Protein AF-A0A1Y4H9U5-F1 (afdb_monomer)

Foldseek 3Di:
DDPLVVVLVVLLVLLVVLLVCLVPQFDQWFQLDQDPVRDGDDTDGSVCVSVVLSVQLNVLSVVCVVPVDVVSVVVNVVSSCSSVVSNVVGD

Structure (mmCIF, N/CA/C/O backbone):
data_AF-A0A1Y4H9U5-F1
#
_entry.id   AF-A0A1Y4H9U5-F1
#
loop_
_atom_site.group_PDB
_atom_site.id
_atom_site.type_symbol
_atom_site.label_atom_id
_atom_site.label_alt_id
_atom_site.label_comp_id
_atom_site.label_asym_id
_atom_site.label_entity_id
_atom_site.label_seq_id
_atom_site.pdbx_PDB_ins_code
_atom_site.Cartn_x
_atom_site.Cartn_y
_atom_site.Cartn_z
_atom_site.occupancy
_atom_site.B_iso_or_equiv
_atom_site.auth_seq_id
_atom_site.auth_comp_id
_atom_site.auth_asym_id
_atom_site.auth_atom_id
_atom_site.pdbx_PDB_model_num
ATOM 1 N N . MET A 1 1 ? -22.454 -0.337 12.875 1.00 68.94 1 MET A N 1
ATOM 2 C CA . MET A 1 1 ? -20.984 -0.163 12.747 1.00 68.94 1 MET A CA 1
ATOM 3 C C . MET A 1 1 ? -20.621 1.278 13.080 1.00 68.94 1 MET A C 1
ATOM 5 O O . MET A 1 1 ? -21.386 2.165 12.719 1.00 68.94 1 MET A O 1
ATOM 9 N N . LYS A 1 2 ? -19.510 1.537 13.784 1.00 85.75 2 LYS A N 1
ATOM 10 C CA . LYS A 1 2 ? -19.075 2.917 14.080 1.00 85.75 2 LYS A CA 1
ATOM 11 C C . LYS A 1 2 ? -18.445 3.539 12.825 1.00 85.75 2 LYS A C 1
ATOM 13 O O . LYS A 1 2 ? -17.813 2.823 12.054 1.00 85.75 2 LYS A O 1
ATOM 18 N N . LYS A 1 3 ? -18.546 4.867 12.651 1.00 88.50 3 LYS A N 1
ATOM 19 C CA . LYS A 1 3 ? -17.944 5.602 11.509 1.00 88.50 3 LYS A CA 1
ATOM 20 C C . LYS A 1 3 ? -16.460 5.257 11.299 1.00 88.50 3 LYS A C 1
ATOM 22 O O . LYS A 1 3 ? -16.016 5.082 10.174 1.00 88.50 3 LYS A O 1
ATOM 27 N N . ARG A 1 4 ? -15.723 5.074 12.399 1.00 89.44 4 ARG A N 1
ATOM 28 C CA . ARG A 1 4 ? -14.318 4.648 12.401 1.00 89.44 4 ARG A CA 1
ATOM 29 C C . ARG A 1 4 ? -14.100 3.272 11.766 1.00 89.44 4 ARG A C 1
ATOM 31 O O . ARG A 1 4 ? -13.173 3.114 10.988 1.00 89.44 4 ARG A O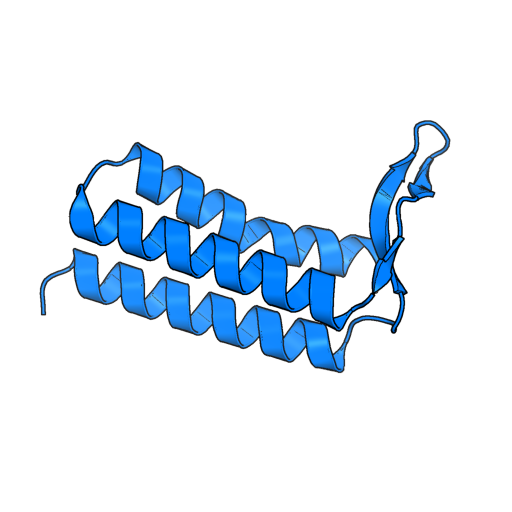 1
ATOM 38 N N . ASP A 1 5 ? -14.939 2.287 12.086 1.00 91.56 5 ASP A N 1
ATOM 39 C CA . ASP A 1 5 ? -14.785 0.933 11.540 1.00 91.56 5 ASP A CA 1
ATOM 40 C C . ASP A 1 5 ? -15.076 0.912 10.033 1.00 91.56 5 ASP A C 1
ATOM 42 O O . ASP A 1 5 ? -14.388 0.222 9.290 1.00 91.56 5 ASP A O 1
ATOM 46 N N . ILE A 1 6 ? 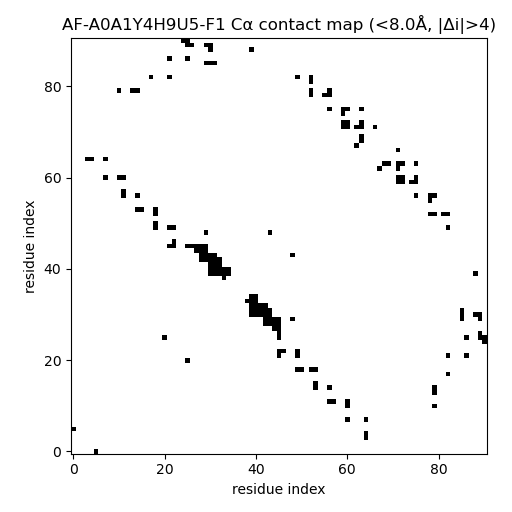-16.043 1.720 9.577 1.00 94.81 6 ILE A N 1
ATOM 47 C CA . ILE A 1 6 ? -16.339 1.897 8.148 1.00 94.81 6 ILE A CA 1
ATOM 48 C C . ILE A 1 6 ? -15.118 2.472 7.422 1.00 94.81 6 ILE A C 1
ATOM 50 O O . ILE A 1 6 ? -14.728 1.947 6.383 1.00 94.81 6 ILE A O 1
ATOM 54 N N . LEU A 1 7 ? -14.480 3.503 7.989 1.00 95.06 7 LEU A N 1
ATOM 55 C CA . LEU A 1 7 ? -13.271 4.096 7.416 1.00 95.06 7 LEU A CA 1
ATOM 56 C C . LEU A 1 7 ? -12.123 3.080 7.333 1.00 95.06 7 LEU A C 1
ATOM 58 O O . LEU A 1 7 ? -11.509 2.939 6.281 1.00 95.06 7 LEU A O 1
ATOM 62 N N . CYS A 1 8 ? -11.876 2.325 8.408 1.00 95.62 8 CYS A N 1
ATOM 63 C CA . CYS A 1 8 ? -10.865 1.266 8.426 1.00 95.62 8 CYS A CA 1
ATOM 64 C C . CYS A 1 8 ? -11.111 0.205 7.342 1.00 95.62 8 CYS A C 1
ATOM 66 O O . CYS A 1 8 ? -10.173 -0.208 6.664 1.00 95.62 8 CYS A O 1
ATOM 68 N N . ILE A 1 9 ? -12.365 -0.222 7.167 1.00 96.69 9 ILE A N 1
ATOM 69 C CA . ILE A 1 9 ? -12.743 -1.200 6.140 1.00 96.69 9 ILE A CA 1
ATOM 70 C C . ILE A 1 9 ? -12.539 -0.620 4.740 1.00 96.69 9 ILE A C 1
ATOM 72 O O . ILE A 1 9 ? -11.937 -1.284 3.902 1.00 96.69 9 ILE A O 1
ATOM 76 N N . ALA A 1 10 ? -12.974 0.618 4.494 1.00 97.38 10 ALA A N 1
ATOM 77 C CA . ALA A 1 10 ? -12.787 1.277 3.204 1.00 97.38 10 ALA A CA 1
ATOM 78 C C . ALA A 1 10 ? -11.298 1.378 2.833 1.00 97.38 10 ALA A C 1
ATOM 80 O O . ALA A 1 10 ? -10.909 0.992 1.734 1.00 97.38 10 ALA A O 1
ATOM 81 N N . MET A 1 11 ? -10.450 1.810 3.773 1.00 97.38 11 MET A N 1
ATOM 82 C CA . MET A 1 11 ? -8.998 1.858 3.568 1.00 97.38 11 MET A CA 1
ATOM 8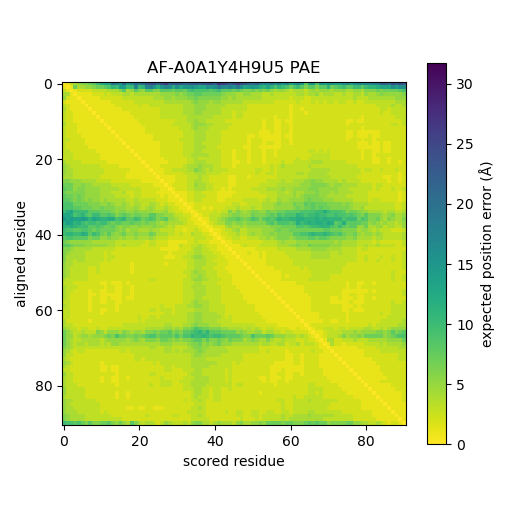3 C C . MET A 1 11 ? -8.410 0.467 3.313 1.00 97.38 11 MET A C 1
ATOM 85 O O . MET A 1 11 ? -7.538 0.326 2.461 1.00 97.38 11 MET A O 1
ATOM 89 N N . GLY A 1 12 ? -8.897 -0.561 4.014 1.00 97.81 12 GLY A N 1
ATOM 90 C CA . GLY A 1 12 ? -8.483 -1.947 3.792 1.00 97.81 12 GLY A CA 1
ATOM 91 C C . GLY A 1 12 ? -8.835 -2.453 2.392 1.00 97.81 12 GLY A C 1
ATOM 92 O O . GLY A 1 12 ? -7.992 -3.059 1.738 1.00 97.81 12 GLY A O 1
ATOM 93 N N . ILE A 1 13 ? -10.038 -2.154 1.898 1.00 98.31 13 ILE A N 1
ATOM 94 C CA . ILE A 1 13 ? -10.466 -2.525 0.540 1.00 98.31 13 ILE A CA 1
ATOM 95 C C . ILE A 1 13 ? -9.568 -1.858 -0.506 1.00 98.31 13 ILE A C 1
ATOM 97 O O . ILE A 1 13 ? -9.080 -2.534 -1.410 1.00 98.31 13 ILE A O 1
ATOM 101 N N . VAL A 1 14 ? -9.301 -0.555 -0.362 1.00 98.25 14 VAL A N 1
ATOM 102 C CA . VAL A 1 14 ? -8.405 0.170 -1.278 1.00 98.25 14 VAL A CA 1
ATOM 103 C C . VAL A 1 14 ? -6.993 -0.416 -1.233 1.00 98.25 14 VAL A C 1
ATO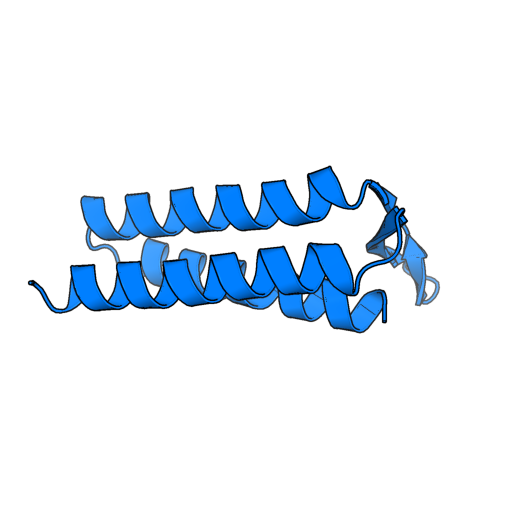M 105 O O . VAL A 1 14 ? -6.395 -0.641 -2.280 1.00 98.25 14 VAL A O 1
ATOM 108 N N . ALA A 1 15 ? -6.475 -0.735 -0.047 1.00 97.88 15 ALA A N 1
ATOM 109 C CA . ALA A 1 15 ? -5.156 -1.346 0.109 1.00 97.88 15 ALA A CA 1
ATOM 110 C C . ALA A 1 15 ? -5.044 -2.699 -0.606 1.00 97.88 15 ALA A C 1
ATOM 112 O O . ALA A 1 15 ? -4.055 -2.960 -1.289 1.00 97.88 15 ALA A O 1
ATOM 113 N N . VAL A 1 16 ? -6.070 -3.547 -0.483 1.00 98.19 16 VAL A N 1
ATOM 114 C CA . VAL A 1 16 ? -6.129 -4.838 -1.183 1.00 98.19 16 VAL A CA 1
ATOM 115 C C . VAL A 1 16 ? -6.208 -4.628 -2.694 1.00 98.19 16 VAL A C 1
ATOM 117 O O . VAL A 1 16 ? -5.482 -5.292 -3.429 1.00 98.19 16 VAL A O 1
ATOM 120 N N . ALA A 1 17 ? -7.023 -3.681 -3.166 1.00 98.19 17 ALA A N 1
ATOM 121 C CA . ALA A 1 17 ? -7.107 -3.358 -4.588 1.00 98.19 17 ALA A CA 1
ATOM 122 C C . ALA A 1 17 ? -5.753 -2.887 -5.148 1.00 98.19 17 ALA A C 1
ATOM 124 O O . ALA A 1 17 ? -5.336 -3.351 -6.207 1.00 98.19 17 ALA A O 1
ATOM 125 N N . LEU A 1 18 ? -5.029 -2.036 -4.411 1.00 97.62 18 LEU A N 1
ATOM 126 C CA . LEU A 1 18 ? -3.675 -1.610 -4.772 1.00 97.62 18 LEU A CA 1
ATOM 127 C C . LEU A 1 18 ? -2.690 -2.785 -4.766 1.00 97.62 18 LEU A C 1
ATOM 129 O O . LEU A 1 18 ? -1.885 -2.900 -5.681 1.00 97.62 18 LEU A O 1
ATOM 133 N N . ALA A 1 19 ? -2.759 -3.696 -3.794 1.00 97.00 19 ALA A N 1
ATOM 134 C CA . ALA A 1 19 ? -1.888 -4.872 -3.773 1.00 97.00 19 ALA A CA 1
ATOM 135 C C . ALA A 1 19 ? -2.130 -5.796 -4.981 1.00 97.00 19 ALA A C 1
ATOM 137 O O . ALA A 1 19 ? -1.173 -6.258 -5.603 1.00 97.00 19 ALA A O 1
ATOM 138 N N . VAL A 1 20 ? -3.395 -6.020 -5.353 1.00 97.88 20 VAL A N 1
ATOM 139 C CA . VAL A 1 20 ? -3.766 -6.792 -6.551 1.00 97.88 20 VAL A CA 1
ATOM 140 C C . VAL A 1 20 ? -3.295 -6.084 -7.822 1.00 97.88 20 VAL A C 1
ATOM 142 O O . VAL A 1 20 ? -2.686 -6.720 -8.680 1.00 97.88 20 VAL A O 1
ATOM 145 N N . ALA A 1 21 ? -3.508 -4.770 -7.928 1.00 96.88 21 ALA A N 1
ATOM 146 C CA . ALA A 1 21 ? -3.014 -3.982 -9.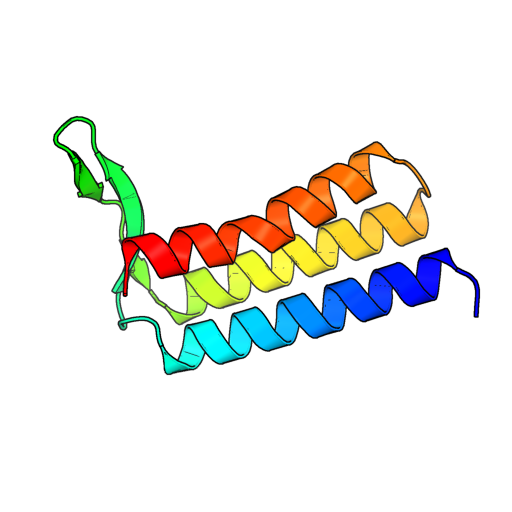054 1.00 96.88 21 ALA A CA 1
ATOM 147 C C . ALA A 1 21 ? -1.485 -4.070 -9.159 1.00 96.88 21 ALA A C 1
ATOM 149 O O . ALA A 1 21 ? -0.957 -4.307 -10.240 1.00 96.88 21 ALA A O 1
ATOM 150 N N . GLY A 1 22 ? -0.774 -3.977 -8.034 1.00 95.75 22 GLY A N 1
ATOM 151 C CA . GLY A 1 22 ? 0.676 -4.128 -7.993 1.00 95.75 22 GLY A CA 1
ATOM 152 C C . GLY A 1 22 ? 1.147 -5.516 -8.402 1.00 95.75 22 GLY A C 1
ATOM 153 O O . GLY A 1 22 ? 2.155 -5.634 -9.086 1.00 95.75 22 GLY A O 1
ATOM 154 N N . TRP A 1 23 ? 0.404 -6.568 -8.066 1.00 95.62 23 TRP A N 1
ATOM 155 C CA . TRP A 1 23 ? 0.736 -7.921 -8.507 1.00 95.62 23 TRP A CA 1
ATOM 156 C C . TRP A 1 23 ? 0.678 -8.078 -10.035 1.00 95.62 23 TRP A C 1
ATOM 158 O O . TRP A 1 23 ? 1.523 -8.761 -10.621 1.00 95.62 23 TRP A O 1
ATOM 168 N N . VAL A 1 24 ? -0.312 -7.438 -10.665 1.00 96.19 24 VAL A N 1
ATOM 169 C CA . VAL A 1 24 ? -0.578 -7.534 -12.107 1.00 96.19 24 VAL A CA 1
ATOM 170 C C . VAL A 1 24 ? 0.291 -6.578 -12.922 1.00 96.19 24 VAL A C 1
ATOM 172 O O . VAL A 1 24 ? 0.800 -6.969 -13.967 1.00 96.19 24 VAL A O 1
ATOM 175 N N . LEU A 1 25 ? 0.444 -5.335 -12.464 1.00 96.62 25 LEU A N 1
ATOM 176 C CA . LEU A 1 25 ? 1.043 -4.258 -13.252 1.00 96.62 25 LEU A CA 1
ATOM 177 C C . LEU A 1 25 ? 2.553 -4.127 -13.038 1.00 96.62 25 LEU A C 1
ATOM 179 O O . LEU A 1 25 ? 3.255 -3.736 -13.964 1.00 96.62 25 LEU A O 1
ATOM 183 N N . LEU A 1 26 ? 3.071 -4.431 -11.841 1.00 96.56 26 LEU A N 1
ATOM 184 C CA . LEU A 1 26 ? 4.489 -4.204 -11.562 1.00 96.56 26 LEU A CA 1
ATOM 185 C C . LEU A 1 26 ? 5.394 -5.260 -12.227 1.00 96.56 26 LEU A C 1
ATOM 187 O O . LEU A 1 26 ? 5.050 -6.455 -12.262 1.00 96.56 26 LEU A O 1
ATOM 191 N N . PRO A 1 27 ? 6.600 -4.855 -12.668 1.00 95.94 27 PRO A N 1
ATOM 192 C CA . PRO A 1 27 ? 7.638 -5.788 -13.094 1.00 95.94 27 PRO A CA 1
ATOM 193 C C . PRO A 1 27 ? 8.107 -6.668 -11.925 1.00 95.94 27 PRO A C 1
ATOM 195 O O . PRO A 1 27 ? 7.886 -6.352 -10.757 1.00 95.94 27 PRO A O 1
ATOM 198 N N . ASP A 1 28 ? 8.797 -7.774 -12.213 1.00 96.25 28 ASP A N 1
ATOM 199 C CA . ASP A 1 28 ? 9.259 -8.718 -11.178 1.00 96.25 28 ASP A CA 1
ATOM 200 C C . ASP A 1 28 ? 10.260 -8.105 -10.184 1.00 96.25 28 ASP A C 1
ATOM 202 O O . ASP A 1 28 ? 10.390 -8.569 -9.044 1.00 96.25 28 ASP A O 1
ATOM 206 N N . ARG A 1 29 ? 10.948 -7.037 -10.601 1.00 95.38 29 ARG A N 1
ATOM 207 C CA . ARG A 1 29 ? 11.867 -6.239 -9.788 1.00 95.38 29 ARG A CA 1
ATOM 208 C C . ARG A 1 29 ? 11.377 -4.800 -9.780 1.00 95.38 29 ARG A C 1
ATOM 210 O O . ARG A 1 29 ? 11.329 -4.163 -10.823 1.00 95.38 29 ARG A O 1
ATOM 217 N N . VAL A 1 30 ? 11.050 -4.307 -8.596 1.00 95.69 30 VAL A N 1
ATOM 218 C CA . VAL A 1 30 ? 10.419 -3.008 -8.374 1.00 95.69 30 VAL A CA 1
ATOM 219 C C . VAL A 1 30 ? 11.449 -2.066 -7.778 1.00 95.69 30 VAL A C 1
ATOM 221 O O . VAL A 1 30 ? 11.980 -2.343 -6.702 1.00 95.69 30 VAL A O 1
ATOM 224 N N . ALA A 1 31 ? 11.750 -0.972 -8.465 1.00 94.75 31 ALA A N 1
ATOM 225 C CA . ALA A 1 31 ? 12.535 0.117 -7.912 1.00 94.75 31 ALA A CA 1
ATOM 226 C C . ALA A 1 31 ? 11.779 0.738 -6.737 1.00 94.75 31 ALA A C 1
ATOM 228 O O . ALA A 1 31 ? 10.591 1.051 -6.851 1.00 94.75 31 ALA A O 1
ATOM 229 N N . MET A 1 32 ? 12.466 0.920 -5.614 1.00 93.50 32 MET A N 1
ATOM 230 C CA . MET A 1 32 ? 11.875 1.507 -4.410 1.00 93.50 32 MET A CA 1
ATOM 231 C C . MET A 1 32 ? 12.318 2.956 -4.192 1.00 93.50 32 MET A C 1
ATOM 233 O O . MET A 1 32 ? 11.746 3.636 -3.340 1.00 93.50 32 MET A O 1
ATOM 237 N N . GLN A 1 33 ? 13.337 3.428 -4.919 1.00 92.50 33 GLN A N 1
ATOM 238 C CA . GLN A 1 33 ? 13.956 4.738 -4.718 1.00 92.50 33 GLN A CA 1
ATOM 239 C C . GLN A 1 33 ? 14.445 5.351 -6.038 1.00 92.50 33 GLN A C 1
ATOM 241 O O . GLN A 1 33 ? 14.788 4.637 -6.981 1.00 92.50 33 GLN A O 1
ATOM 246 N N . ILE A 1 34 ? 14.524 6.683 -6.064 1.00 91.50 34 ILE A N 1
ATOM 247 C CA . ILE A 1 34 ? 15.168 7.465 -7.127 1.00 91.50 34 ILE A CA 1
ATOM 248 C C . ILE A 1 34 ? 16.510 7.962 -6.585 1.00 91.50 34 ILE A C 1
ATOM 250 O O . ILE A 1 34 ? 16.565 8.541 -5.498 1.00 91.50 34 ILE A O 1
ATOM 254 N N . GLY A 1 35 ? 17.586 7.697 -7.321 1.00 90.25 35 GLY A N 1
ATOM 255 C CA . GLY A 1 35 ? 18.941 8.127 -6.999 1.0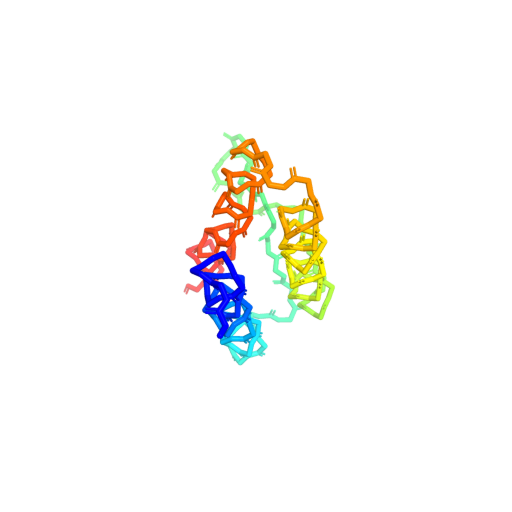0 90.25 35 GLY A CA 1
ATOM 256 C C . GLY A 1 35 ? 19.168 9.620 -7.240 1.00 90.25 35 GLY 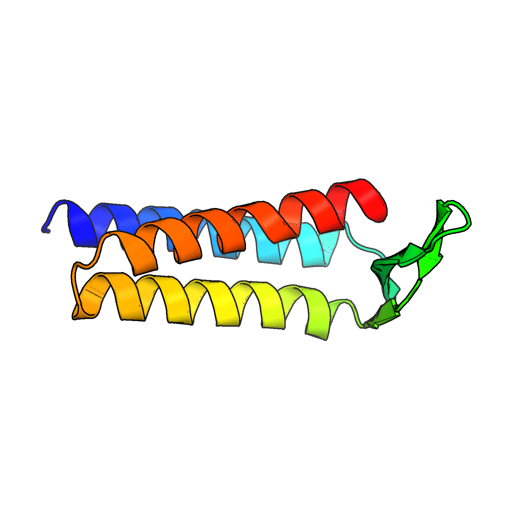A C 1
ATOM 257 O O . GLY A 1 35 ? 18.371 10.305 -7.879 1.00 90.25 35 GLY A O 1
ATOM 258 N N . MET A 1 36 ? 20.296 10.135 -6.745 1.00 90.19 36 MET A N 1
ATOM 259 C CA . MET A 1 36 ? 20.698 11.539 -6.948 1.00 90.19 36 MET A CA 1
ATOM 260 C C . MET A 1 36 ? 20.990 11.876 -8.417 1.00 90.19 36 MET A C 1
ATOM 262 O O . MET A 1 36 ? 20.950 13.037 -8.808 1.00 90.19 36 MET A O 1
ATOM 266 N N . ASP A 1 37 ? 21.279 10.854 -9.215 1.00 92.50 37 ASP A N 1
ATOM 267 C CA . ASP A 1 37 ? 21.461 10.903 -10.662 1.00 92.50 37 ASP A CA 1
ATOM 268 C C . ASP A 1 37 ? 20.130 10.852 -11.437 1.00 92.50 37 ASP A C 1
ATOM 270 O O . ASP A 1 37 ? 20.131 10.905 -12.664 1.00 92.50 37 ASP A O 1
ATOM 274 N N . GLY A 1 38 ? 18.994 10.743 -10.738 1.00 86.94 38 GLY A N 1
ATOM 275 C CA . GLY A 1 38 ? 17.670 10.567 -11.336 1.00 86.94 38 GLY A CA 1
ATOM 276 C C . GLY A 1 38 ? 17.381 9.133 -11.789 1.00 86.94 38 GLY A C 1
ATOM 277 O O . GLY A 1 38 ? 16.294 8.866 -12.298 1.00 86.94 38 GLY A O 1
ATOM 278 N N . GLY A 1 39 ? 18.321 8.202 -11.595 1.00 92.69 39 GLY A N 1
ATOM 279 C CA . GLY A 1 39 ? 18.149 6.797 -11.944 1.00 92.69 39 GLY A CA 1
ATOM 280 C C . GLY A 1 39 ? 17.290 6.042 -10.929 1.00 92.69 39 GLY A C 1
ATOM 281 O O . GLY A 1 39 ? 17.287 6.348 -9.738 1.00 92.69 39 GLY A O 1
ATOM 282 N N . LEU A 1 40 ? 16.578 5.010 -11.382 1.00 93.38 40 LEU A N 1
ATOM 283 C CA . LEU A 1 40 ? 15.863 4.091 -10.496 1.00 93.38 40 LEU A CA 1
ATOM 284 C C . LEU A 1 40 ? 16.849 3.164 -9.771 1.00 93.38 40 LEU A C 1
ATOM 286 O O . LEU A 1 40 ? 17.659 2.483 -10.408 1.00 93.38 40 LEU A O 1
ATOM 290 N N . GLN A 1 41 ? 16.760 3.110 -8.443 1.00 91.81 41 GLN A N 1
ATOM 291 C CA . GLN A 1 41 ? 17.673 2.357 -7.582 1.00 91.81 41 GLN A CA 1
ATOM 292 C C . GLN A 1 41 ? 16.925 1.547 -6.511 1.00 91.81 41 GLN A C 1
ATOM 294 O O . GLN A 1 41 ? 15.716 1.682 -6.312 1.00 91.81 41 GLN A O 1
ATOM 299 N N . ASN A 1 42 ? 17.680 0.696 -5.806 1.00 92.56 42 ASN A N 1
ATOM 300 C CA . ASN A 1 42 ? 17.208 -0.119 -4.684 1.00 92.56 42 ASN A CA 1
ATOM 301 C C . ASN A 1 42 ? 15.985 -0.988 -5.043 1.00 92.56 42 ASN A C 1
ATOM 303 O O . ASN A 1 42 ? 14.850 -0.716 -4.652 1.00 92.56 42 ASN A O 1
ATOM 307 N N . TYR A 1 43 ? 16.227 -2.028 -5.840 1.00 95.31 43 TYR A N 1
ATOM 308 C CA . TYR A 1 43 ? 15.174 -2.900 -6.351 1.00 95.31 43 TYR A CA 1
ATOM 309 C C . TYR A 1 43 ? 14.782 -3.977 -5.342 1.00 95.31 43 TYR A C 1
ATOM 311 O O . TYR A 1 43 ? 15.636 -4.675 -4.793 1.00 95.31 43 TYR A O 1
ATOM 319 N N . MET A 1 44 ? 13.480 -4.190 -5.192 1.00 95.62 44 MET A N 1
ATOM 320 C CA . MET A 1 44 ? 12.898 -5.251 -4.380 1.00 95.62 44 MET A CA 1
ATOM 321 C C . MET A 1 44 ? 12.118 -6.236 -5.269 1.00 95.62 44 MET A C 1
ATOM 323 O O . MET A 1 44 ? 11.506 -5.822 -6.255 1.00 95.62 44 MET A O 1
ATOM 327 N N . PRO A 1 45 ? 12.103 -7.545 -4.957 1.00 96.69 45 PRO A N 1
ATOM 328 C CA . PRO A 1 45 ? 11.181 -8.479 -5.597 1.00 96.69 45 PRO A CA 1
ATOM 329 C C . PRO A 1 45 ? 9.723 -8.030 -5.438 1.00 96.69 45 PRO A C 1
ATOM 331 O O . PRO A 1 45 ? 9.301 -7.709 -4.323 1.00 96.69 45 PRO A O 1
ATOM 334 N N . LYS A 1 46 ? 8.939 -8.070 -6.522 1.00 95.38 46 LYS A N 1
ATOM 335 C CA . LYS A 1 46 ? 7.521 -7.662 -6.531 1.00 95.38 46 LYS A CA 1
ATOM 336 C C . LYS A 1 46 ? 6.701 -8.203 -5.355 1.00 95.38 46 LYS A C 1
ATOM 338 O O . LYS A 1 46 ? 6.070 -7.383 -4.691 1.00 95.38 46 LYS A O 1
ATOM 343 N N . PRO A 1 47 ? 6.745 -9.512 -5.019 1.00 94.81 47 PRO A N 1
ATOM 344 C CA . PRO A 1 47 ? 5.962 -10.037 -3.903 1.00 94.81 47 PRO A CA 1
ATOM 345 C C . PRO A 1 47 ? 6.269 -9.338 -2.579 1.00 94.81 47 PRO A C 1
ATOM 347 O O . PRO A 1 47 ? 5.358 -9.051 -1.807 1.00 94.81 47 PRO A O 1
ATOM 350 N N . LEU A 1 48 ? 7.544 -9.024 -2.328 1.00 94.75 48 LEU A N 1
ATOM 351 C CA . LEU A 1 48 ? 7.958 -8.334 -1.111 1.00 94.75 48 LEU A CA 1
ATOM 352 C C . LEU A 1 48 ? 7.478 -6.883 -1.113 1.00 94.75 48 LEU A C 1
ATOM 354 O O . LEU A 1 48 ? 6.912 -6.449 -0.114 1.00 94.75 48 LEU A O 1
ATOM 358 N N . ALA A 1 49 ? 7.622 -6.166 -2.230 1.00 93.88 49 ALA A N 1
ATOM 359 C CA . ALA A 1 49 ? 7.166 -4.781 -2.340 1.00 93.88 49 ALA A CA 1
ATOM 360 C C . ALA A 1 49 ? 5.647 -4.666 -2.111 1.00 93.88 49 ALA A C 1
ATOM 362 O O . ALA A 1 49 ? 5.195 -3.833 -1.323 1.00 93.88 49 ALA A O 1
ATOM 363 N N . THR A 1 50 ? 4.853 -5.547 -2.728 1.00 95.00 50 THR A N 1
ATOM 364 C CA . THR A 1 50 ? 3.388 -5.534 -2.593 1.00 95.00 50 THR A CA 1
ATOM 365 C C . THR A 1 50 ? 2.922 -5.959 -1.202 1.00 95.00 50 THR A C 1
ATOM 367 O O . THR A 1 50 ? 2.052 -5.310 -0.617 1.00 95.00 50 THR A O 1
ATOM 370 N N . LEU A 1 51 ? 3.500 -7.029 -0.640 1.00 96.06 51 LEU A N 1
ATOM 371 C CA . LEU A 1 51 ? 3.085 -7.541 0.668 1.00 96.06 51 LEU A CA 1
ATOM 372 C C . LEU A 1 51 ? 3.519 -6.618 1.805 1.00 96.06 51 LEU A C 1
ATOM 374 O O . LEU A 1 51 ? 2.761 -6.451 2.756 1.00 96.06 51 LEU A O 1
ATOM 378 N N . LEU A 1 52 ? 4.696 -5.993 1.709 1.00 95.31 52 LEU A N 1
ATOM 379 C CA . LEU A 1 52 ? 5.184 -5.066 2.728 1.00 95.31 52 LEU A CA 1
ATOM 380 C C . LEU A 1 52 ? 4.276 -3.839 2.838 1.00 95.31 52 LEU A C 1
ATOM 382 O O . LEU A 1 52 ? 3.899 -3.463 3.948 1.00 95.31 52 LEU A O 1
ATOM 386 N N . MET A 1 53 ? 3.864 -3.265 1.705 1.00 94.25 53 MET A N 1
ATOM 387 C CA . MET A 1 53 ? 2.936 -2.131 1.695 1.00 94.25 53 MET A CA 1
ATOM 388 C C . MET A 1 53 ? 1.562 -2.518 2.251 1.00 94.25 53 MET A C 1
ATOM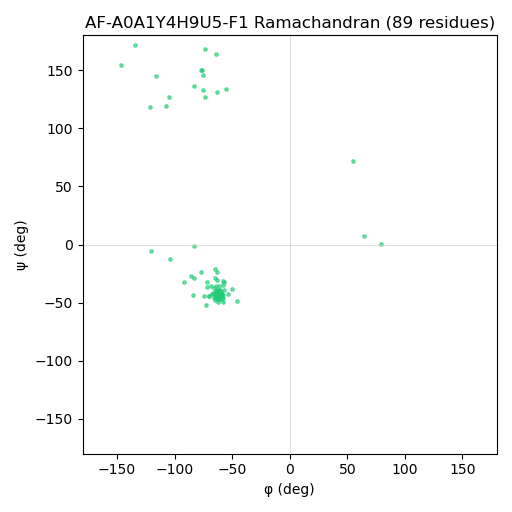 390 O O . MET A 1 53 ? 1.007 -1.799 3.083 1.00 94.25 53 MET A O 1
ATOM 394 N N . LEU A 1 54 ? 1.033 -3.684 1.864 1.00 97.31 54 LEU A N 1
ATOM 395 C CA . LEU A 1 54 ? -0.243 -4.181 2.382 1.00 97.31 54 LEU A CA 1
ATOM 396 C C . LEU A 1 54 ? -0.185 -4.457 3.893 1.00 97.31 54 LEU A C 1
ATOM 398 O O . LEU A 1 54 ? -1.094 -4.072 4.632 1.00 97.31 54 LEU A O 1
ATOM 402 N N . ALA A 1 55 ? 0.885 -5.099 4.364 1.00 97.62 55 ALA A N 1
ATOM 403 C CA . ALA A 1 55 ? 1.082 -5.409 5.774 1.00 97.62 55 ALA A CA 1
ATOM 404 C C . ALA A 1 55 ? 1.211 -4.131 6.609 1.00 97.62 55 ALA A C 1
ATOM 406 O O . ALA A 1 55 ? 0.535 -3.991 7.630 1.00 97.62 55 ALA A O 1
ATOM 407 N N . LEU A 1 56 ? 2.019 -3.170 6.153 1.00 97.44 56 LEU A N 1
ATOM 408 C CA . LEU A 1 56 ? 2.172 -1.883 6.826 1.00 97.44 56 LEU A CA 1
ATOM 409 C C . LEU A 1 56 ? 0.832 -1.142 6.914 1.00 97.44 56 LEU A C 1
ATOM 411 O O . LEU A 1 56 ? 0.482 -0.620 7.976 1.00 97.44 56 LEU A O 1
ATOM 415 N N . GLN A 1 57 ? 0.043 -1.170 5.839 1.00 97.94 57 GLN A N 1
ATOM 416 C CA . GLN A 1 57 ? -1.289 -0.576 5.821 1.00 97.94 57 GLN A CA 1
ATOM 417 C C . GLN A 1 57 ? -2.230 -1.246 6.831 1.00 97.94 57 GLN A C 1
ATOM 419 O O . GLN A 1 57 ? -2.927 -0.555 7.580 1.00 97.94 57 GLN A O 1
ATOM 424 N N . ALA A 1 58 ? -2.223 -2.578 6.908 1.00 97.69 58 ALA A N 1
ATOM 425 C CA . ALA A 1 58 ? -3.019 -3.324 7.880 1.00 97.69 58 ALA A CA 1
ATOM 426 C C . ALA A 1 58 ? -2.650 -2.961 9.330 1.00 97.69 58 ALA A C 1
ATOM 428 O O . ALA A 1 58 ? -3.542 -2.746 10.157 1.00 97.69 58 ALA A O 1
ATOM 429 N N . VAL A 1 59 ? -1.352 -2.817 9.631 1.00 98.06 59 VAL A N 1
ATOM 430 C CA . VAL A 1 59 ? -0.875 -2.388 10.957 1.00 98.06 59 VAL A CA 1
ATOM 431 C C . VAL A 1 59 ? -1.370 -0.978 11.280 1.00 98.06 59 VAL A C 1
ATOM 433 O O . VAL A 1 59 ? -1.916 -0.764 12.363 1.00 98.06 59 VAL A O 1
ATOM 436 N N . MET A 1 60 ? -1.252 -0.022 10.355 1.00 97.06 60 MET A N 1
ATOM 437 C CA . MET A 1 60 ? -1.707 1.354 10.597 1.00 97.06 60 MET A CA 1
ATOM 438 C C . MET A 1 60 ? -3.224 1.439 10.815 1.00 97.06 60 MET A C 1
ATOM 440 O O . MET A 1 60 ? -3.682 2.132 11.729 1.00 97.06 60 MET A O 1
ATOM 444 N N . ILE A 1 61 ? -4.010 0.677 10.047 1.00 96.88 61 ILE A N 1
ATOM 445 C CA . ILE A 1 61 ? -5.463 0.568 10.238 1.00 96.88 61 ILE A CA 1
ATOM 446 C C . ILE A 1 61 ? -5.789 -0.000 11.627 1.00 96.88 61 ILE A C 1
ATOM 448 O O . ILE A 1 61 ? -6.657 0.533 12.326 1.00 96.88 61 ILE A O 1
ATOM 452 N N . LEU A 1 62 ? -5.089 -1.053 12.061 1.00 96.88 62 LEU A N 1
ATOM 453 C CA . LEU A 1 62 ? -5.298 -1.665 13.375 1.00 96.88 62 LEU A CA 1
ATOM 454 C C . LEU A 1 62 ? -4.946 -0.698 14.513 1.00 96.88 62 LEU A C 1
ATOM 456 O O . LEU A 1 62 ? -5.719 -0.547 15.465 1.00 96.88 62 LEU A O 1
ATOM 460 N N . LEU A 1 63 ? -3.816 0.003 14.391 1.00 96.38 63 LEU A N 1
ATOM 461 C CA . LEU A 1 63 ? -3.378 1.007 15.356 1.00 96.38 63 LEU A CA 1
ATOM 462 C C . LEU A 1 63 ? -4.361 2.175 15.449 1.00 96.38 63 LEU A C 1
ATOM 464 O O . LEU A 1 63 ? -4.634 2.648 16.556 1.00 96.38 63 LEU A O 1
ATOM 468 N N . TYR A 1 64 ? -4.914 2.642 14.327 1.00 95.88 64 TYR A N 1
ATOM 469 C CA . TYR A 1 64 ? -5.945 3.681 14.330 1.00 95.88 64 TYR A CA 1
ATOM 470 C C . TYR A 1 64 ? -7.253 3.184 14.954 1.00 95.88 64 TYR A C 1
ATOM 472 O O . TYR A 1 64 ? -7.857 3.879 15.778 1.00 95.88 64 TYR A O 1
ATOM 480 N N . ARG A 1 65 ? -7.674 1.958 14.625 1.00 94.56 65 ARG A N 1
ATOM 481 C CA . ARG A 1 65 ? -8.888 1.353 15.185 1.00 94.56 65 ARG A CA 1
ATOM 482 C C . ARG A 1 65 ? -8.805 1.200 16.705 1.00 94.56 65 ARG A C 1
ATOM 484 O O . ARG A 1 65 ? -9.801 1.465 17.380 1.00 94.56 65 ARG A O 1
ATOM 491 N N . SER A 1 66 ? -7.644 0.791 17.218 1.00 93.06 66 SER A N 1
ATOM 492 C CA . SER A 1 66 ? -7.397 0.585 18.650 1.00 93.06 66 SER A CA 1
ATOM 493 C C . SER A 1 66 ? -7.282 1.908 19.412 1.00 93.06 66 SER A C 1
ATOM 495 O O . SER A 1 66 ? -8.009 2.131 20.379 1.00 93.06 66 SER A O 1
ATOM 497 N N . SER A 1 67 ? -6.429 2.829 18.953 1.00 92.88 67 SER A N 1
ATOM 498 C CA . SER A 1 67 ? -6.126 4.049 19.713 1.00 92.88 67 SER A CA 1
ATOM 499 C C . SER A 1 67 ? -7.116 5.193 19.478 1.00 92.88 67 SER A C 1
ATOM 501 O O . SER A 1 67 ? -7.239 6.079 20.319 1.00 92.88 67 SER A O 1
ATOM 503 N N . GLY A 1 68 ? -7.770 5.236 18.310 1.00 89.12 68 GLY A N 1
ATOM 504 C CA . GLY A 1 68 ? -8.559 6.384 17.856 1.00 89.12 68 GLY A CA 1
ATOM 505 C C . GLY A 1 68 ? -7.753 7.668 17.614 1.00 89.12 68 GLY A C 1
ATOM 506 O O . GLY A 1 68 ? -8.354 8.710 17.363 1.00 89.12 68 GLY A O 1
ATOM 507 N N . ARG A 1 69 ? -6.415 7.626 17.687 1.00 93.44 69 ARG A N 1
ATOM 508 C CA . ARG A 1 69 ? -5.552 8.807 17.540 1.00 93.44 69 ARG A CA 1
ATOM 509 C C . ARG A 1 69 ? -5.458 9.240 16.080 1.00 93.44 69 ARG A C 1
ATOM 511 O O . ARG A 1 69 ? -5.141 8.430 15.210 1.00 93.44 69 ARG A O 1
ATOM 518 N N . GLY A 1 70 ? -5.623 10.540 15.831 1.00 92.50 70 GLY A N 1
ATOM 519 C CA . GLY A 1 70 ? -5.507 11.130 14.491 1.00 92.50 70 GLY A CA 1
ATOM 520 C C . GLY A 1 70 ? -4.148 10.894 13.820 1.00 92.50 70 GLY A C 1
ATOM 521 O O . GLY A 1 70 ? -4.098 10.702 12.613 1.00 92.50 70 GLY A O 1
ATOM 522 N N . ALA A 1 71 ? -3.060 10.800 14.591 1.00 95.56 71 ALA A N 1
ATOM 523 C CA . ALA A 1 71 ? -1.729 10.497 14.056 1.00 95.56 71 ALA A CA 1
ATOM 524 C C . ALA A 1 71 ? -1.664 9.134 13.339 1.00 95.56 71 ALA A C 1
ATOM 526 O O . ALA A 1 71 ? -1.048 9.025 12.285 1.00 95.56 71 ALA A O 1
ATOM 527 N N . HIS A 1 72 ? -2.337 8.103 13.865 1.00 95.50 72 HIS A N 1
ATOM 528 C CA . HIS A 1 72 ? -2.371 6.787 13.216 1.00 95.50 72 HIS A CA 1
ATOM 529 C C . HIS A 1 72 ? -3.229 6.807 11.949 1.00 95.50 72 HIS A C 1
ATOM 531 O O . HIS A 1 72 ? -2.912 6.109 10.994 1.00 95.50 72 HIS A O 1
ATOM 537 N N . LEU A 1 73 ? -4.286 7.628 11.919 1.00 95.44 73 LEU A N 1
ATOM 538 C CA . LEU A 1 73 ? -5.061 7.848 10.700 1.00 95.44 73 LEU A CA 1
ATOM 539 C C . LEU A 1 73 ? -4.213 8.534 9.629 1.00 95.44 73 LEU A C 1
ATOM 541 O O . LEU A 1 73 ? -4.188 8.073 8.495 1.00 95.44 73 LEU A O 1
ATOM 545 N N . ALA A 1 74 ? -3.493 9.599 9.990 1.00 96.44 74 ALA A N 1
ATOM 546 C CA . ALA A 1 74 ? -2.594 10.291 9.072 1.00 96.44 74 ALA A CA 1
ATOM 547 C C . ALA A 1 74 ? -1.525 9.336 8.519 1.00 96.44 74 ALA A C 1
ATOM 549 O O . ALA A 1 74 ? -1.335 9.269 7.308 1.00 96.44 74 ALA A O 1
ATOM 550 N N . ALA A 1 75 ? -0.903 8.526 9.381 1.00 96.50 75 ALA A N 1
ATOM 551 C CA . ALA A 1 75 ? 0.042 7.497 8.957 1.00 96.50 75 ALA A CA 1
ATOM 552 C C . ALA A 1 75 ? -0.607 6.461 8.022 1.00 96.50 75 ALA A C 1
ATOM 554 O O . ALA A 1 75 ? -0.039 6.139 6.983 1.00 96.50 75 ALA A O 1
ATOM 555 N N . ALA A 1 76 ? -1.819 5.991 8.333 1.00 96.94 76 ALA A N 1
ATOM 556 C CA . ALA A 1 76 ? -2.561 5.062 7.481 1.00 96.94 76 ALA A CA 1
ATOM 557 C C . ALA A 1 76 ? -2.919 5.665 6.112 1.00 96.94 76 ALA A C 1
ATOM 559 O O . ALA A 1 76 ? -3.027 4.930 5.138 1.00 96.94 76 ALA A O 1
ATOM 560 N N . VAL A 1 77 ? -3.121 6.981 6.019 1.00 97.12 77 VAL A N 1
ATOM 561 C CA . VAL A 1 77 ? -3.339 7.670 4.738 1.00 97.12 77 VAL A CA 1
ATOM 562 C C . VAL A 1 77 ? -2.030 7.787 3.962 1.00 97.12 77 VAL A C 1
ATOM 564 O O . VAL A 1 77 ? -2.012 7.484 2.774 1.00 97.12 77 VAL A O 1
ATOM 567 N N . VAL A 1 78 ? -0.929 8.163 4.619 1.00 97.06 78 VAL A N 1
ATOM 568 C CA . VAL A 1 78 ? 0.396 8.239 3.980 1.00 97.06 78 VAL A CA 1
ATOM 569 C C . VAL A 1 78 ? 0.785 6.884 3.395 1.00 97.06 78 VAL A C 1
ATOM 571 O O . VAL A 1 78 ? 1.119 6.804 2.216 1.00 97.06 78 VAL A O 1
ATOM 574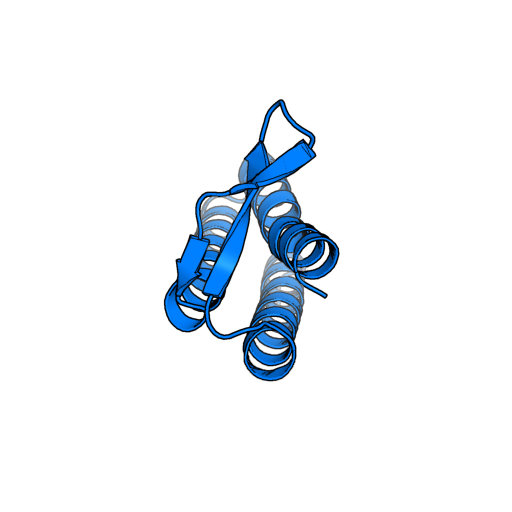 N N . VAL A 1 79 ? 0.675 5.812 4.184 1.00 96.62 79 VAL A N 1
ATOM 575 C CA . VAL A 1 79 ? 1.003 4.452 3.733 1.00 96.62 79 VAL A CA 1
ATOM 576 C C . VAL A 1 79 ? 0.112 4.017 2.567 1.00 96.62 79 VAL A C 1
ATOM 578 O O . VAL A 1 79 ? 0.612 3.393 1.639 1.00 96.62 79 VAL A O 1
ATOM 581 N N . LEU A 1 80 ? -1.166 4.409 2.548 1.00 97.19 80 LEU A N 1
ATOM 582 C CA . LEU A 1 80 ? -2.080 4.094 1.446 1.00 97.19 80 LEU A CA 1
ATOM 583 C C . LEU A 1 80 ? -1.670 4.758 0.121 1.00 97.19 80 LEU A C 1
ATOM 585 O O . LEU A 1 80 ? -1.958 4.222 -0.946 1.00 97.19 80 LEU A O 1
ATOM 589 N N . VAL A 1 81 ? -1.001 5.910 0.184 1.00 96.94 81 VAL A N 1
ATOM 590 C CA . VAL A 1 81 ? -0.536 6.657 -0.994 1.00 96.94 81 VAL A CA 1
ATOM 591 C C . VAL A 1 81 ? 0.800 6.124 -1.523 1.00 96.94 81 VAL A C 1
ATOM 593 O O . VAL A 1 81 ? 1.037 6.193 -2.727 1.00 96.94 81 VAL A O 1
ATOM 596 N N . LEU A 1 82 ? 1.661 5.546 -0.676 1.00 94.56 82 LEU A N 1
ATOM 597 C CA . LEU A 1 82 ? 2.990 5.062 -1.088 1.00 94.56 82 LEU A CA 1
ATOM 598 C C . LEU A 1 82 ? 2.976 4.087 -2.286 1.00 94.56 82 LEU A C 1
ATOM 600 O O . LEU A 1 82 ? 3.793 4.277 -3.187 1.00 94.56 82 LEU A O 1
ATOM 604 N N . PRO A 1 83 ? 2.055 3.105 -2.388 1.00 94.88 83 PRO A N 1
ATOM 605 C CA . PRO A 1 83 ? 1.966 2.238 -3.563 1.00 94.88 83 PRO A CA 1
ATOM 606 C C . PRO A 1 83 ? 1.752 2.991 -4.879 1.00 94.88 83 PRO A C 1
ATOM 608 O O . PRO A 1 83 ? 2.251 2.554 -5.912 1.00 94.88 83 PRO A O 1
ATOM 611 N N . LEU A 1 84 ? 1.053 4.133 -4.858 1.00 95.69 84 LEU A N 1
ATOM 612 C CA . LEU A 1 84 ? 0.841 4.953 -6.055 1.00 95.69 84 LEU A CA 1
ATOM 613 C C . LEU A 1 84 ? 2.157 5.550 -6.557 1.00 95.69 84 LEU A C 1
ATOM 615 O O . LEU A 1 84 ? 2.387 5.615 -7.761 1.00 95.69 84 LEU A O 1
ATOM 619 N N . PHE A 1 85 ? 3.037 5.941 -5.635 1.00 93.75 85 PHE A N 1
ATOM 620 C CA . PHE A 1 85 ? 4.380 6.393 -5.981 1.00 93.75 85 PHE A CA 1
ATOM 621 C C . PHE A 1 85 ? 5.211 5.246 -6.565 1.00 93.75 85 PHE A C 1
ATOM 623 O O . PHE A 1 85 ? 5.871 5.417 -7.586 1.00 93.75 85 PHE A O 1
ATOM 630 N N . THR A 1 86 ? 5.116 4.047 -5.982 1.00 93.56 86 THR A N 1
ATOM 631 C CA . THR A 1 86 ? 5.766 2.850 -6.532 1.00 93.56 86 THR A CA 1
ATOM 632 C C . THR A 1 86 ? 5.285 2.531 -7.948 1.00 93.56 86 THR A C 1
ATOM 634 O O . THR A 1 86 ? 6.114 2.207 -8.795 1.00 93.56 86 THR A O 1
ATOM 637 N N . PHE A 1 87 ? 3.986 2.660 -8.230 1.00 95.25 87 PHE A N 1
ATOM 638 C CA . PHE A 1 87 ? 3.449 2.508 -9.586 1.00 95.25 87 PHE A CA 1
ATOM 639 C C . PHE A 1 87 ? 4.017 3.546 -10.540 1.00 95.25 87 PHE A C 1
ATOM 641 O O . PHE A 1 87 ? 4.520 3.177 -11.591 1.00 95.25 87 PHE A O 1
ATOM 648 N N . TRP A 1 88 ? 4.002 4.818 -10.153 1.00 94.69 88 TRP A N 1
ATOM 649 C CA . TRP A 1 88 ? 4.514 5.897 -10.992 1.00 94.69 88 TRP A CA 1
ATOM 650 C C . TRP A 1 88 ? 5.990 5.721 -11.381 1.00 94.69 88 TRP A C 1
ATOM 652 O O . TRP A 1 88 ? 6.372 6.072 -12.489 1.00 94.69 88 TRP A O 1
ATOM 662 N N . MET A 1 89 ? 6.819 5.160 -10.498 1.00 93.38 89 MET A N 1
ATOM 663 C CA . MET A 1 89 ? 8.236 4.927 -10.801 1.00 93.38 89 MET A CA 1
ATOM 664 C C . MET A 1 89 ? 8.500 3.716 -11.706 1.00 93.38 89 MET A C 1
ATOM 666 O O . MET A 1 89 ? 9.582 3.631 -12.278 1.00 93.38 89 MET A O 1
ATOM 670 N N . ASN A 1 90 ? 7.593 2.736 -11.757 1.00 94.81 90 ASN A N 1
ATOM 671 C CA . ASN A 1 90 ? 7.871 1.407 -12.323 1.00 94.81 90 ASN A CA 1
ATOM 672 C C . ASN A 1 90 ? 6.975 1.020 -13.510 1.00 94.81 90 ASN A C 1
ATOM 674 O O . ASN A 1 90 ? 7.183 -0.057 -14.075 1.00 94.81 90 ASN A O 1
ATOM 678 N N . LEU A 1 91 ? 5.981 1.845 -13.843 1.00 91.62 91 LEU A N 1
ATOM 679 C CA . LEU A 1 91 ? 5.103 1.712 -15.009 1.00 91.62 91 LEU A CA 1
ATOM 680 C C . LEU A 1 91 ? 5.493 2.738 -16.070 1.00 91.62 91 LEU A C 1
ATOM 682 O O . LEU A 1 91 ? 5.516 2.347 -17.256 1.00 91.62 91 LEU A O 1
#

Solvent-accessible surface area (backbone atoms only — not comparable to full-atom values): 5033 Å² total; per-residue (Å²): 133,56,74,68,57,54,52,45,50,53,54,48,52,52,41,51,52,50,33,53,48,43,69,73,68,48,49,71,63,33,48,75,42,73,43,98,86,71,43,79,32,71,70,37,51,34,71,56,55,36,48,50,51,41,51,53,33,53,50,25,40,50,49,19,71,72,67,68,44,66,68,33,46,53,50,30,51,54,49,62,49,49,60,59,55,44,46,70,76,58,109

Radius of gyration: 14.36 Å; Cα contacts (8 Å, |Δi|>4): 97; chains: 1; bounding box: 42×22×35 Å

pLDDT: mean 94.74, std 3.74, range [68.94, 98.31]

Sequence (91 aa):
MKKRDILCIAMGIVAVALAVAGWVLLPDRVAMQIGMDGGLQNYMPKPLATLLMLALQAVMILLYRSSGRGAHLAAAVVVLVLPLFTFWMNL

Secondary structure (DSSP, 8-state):
--HHHHHHHHHHHHHHHHHHHHHHHS-SEEEEEE-TTS-EEEEEEHHHHHHHHHHHHHHHHHHHHHH--HHHHHHHHHHHHHHHHHHHHH-

Mean predicted aligned error: 3.17 Å